Protein AF-A0A6G0ZE56-F1 (afdb_monomer_lite)

Structure (mmCIF, N/CA/C/O backbone):
data_AF-A0A6G0ZE56-F1
#
_entry.id   AF-A0A6G0ZE56-F1
#
loop_
_atom_site.group_PDB
_atom_site.id
_atom_site.type_symbol
_atom_site.label_atom_id
_atom_site.label_alt_id
_atom_site.label_comp_id
_atom_site.label_asym_id
_atom_site.label_entity_id
_atom_site.label_seq_id
_atom_site.pdbx_PDB_ins_code
_atom_site.Cartn_x
_atom_site.Cartn_y
_atom_site.Cartn_z
_atom_site.occupancy
_atom_site.B_iso_or_equiv
_atom_site.auth_seq_id
_atom_site.auth_comp_id
_atom_site.auth_asym_id
_atom_site.auth_atom_id
_atom_site.pdbx_PDB_model_num
ATOM 1 N N . MET A 1 1 ? -10.875 8.190 7.091 1.00 71.31 1 MET A N 1
ATOM 2 C CA . MET A 1 1 ? -10.365 7.366 5.984 1.00 71.31 1 MET A CA 1
ATOM 3 C C . MET A 1 1 ? -9.583 6.238 6.626 1.00 71.31 1 MET A C 1
ATOM 5 O O . MET A 1 1 ? -8.809 6.529 7.537 1.00 71.31 1 MET A O 1
ATOM 9 N N . CYS A 1 2 ? -9.852 4.989 6.265 1.00 82.31 2 CYS A N 1
ATOM 10 C CA . CYS A 1 2 ? -9.120 3.837 6.788 1.00 82.31 2 CYS A CA 1
ATOM 11 C C . CYS A 1 2 ? -9.025 2.747 5.719 1.00 82.31 2 CYS A C 1
ATOM 13 O O . CYS A 1 2 ? -9.879 2.664 4.834 1.00 82.31 2 CYS A O 1
ATOM 15 N N . GLY A 1 3 ? -7.970 1.946 5.807 1.00 87.94 3 GLY A N 1
ATOM 16 C CA . GLY A 1 3 ? -7.821 0.710 5.052 1.00 87.94 3 GLY A CA 1
ATOM 17 C C . GLY A 1 3 ? -7.474 -0.446 5.978 1.00 87.94 3 GLY A C 1
ATOM 18 O O . GLY A 1 3 ? -7.080 -0.217 7.121 1.00 87.94 3 GLY A O 1
ATOM 19 N N . VAL A 1 4 ? -7.635 -1.674 5.507 1.00 90.75 4 VAL A N 1
ATOM 20 C CA . VAL A 1 4 ? -7.250 -2.892 6.227 1.00 90.75 4 VAL A CA 1
ATOM 21 C C . VAL A 1 4 ? -6.752 -3.953 5.253 1.00 90.75 4 VAL A C 1
ATOM 23 O O . VAL A 1 4 ? -7.208 -4.005 4.115 1.00 90.75 4 VAL A O 1
ATOM 26 N N . ASP A 1 5 ? -5.866 -4.827 5.709 1.00 90.94 5 ASP A N 1
ATOM 27 C CA . ASP A 1 5 ? -5.581 -6.115 5.068 1.00 90.94 5 ASP A CA 1
ATOM 28 C C . ASP A 1 5 ? -5.775 -7.262 6.068 1.00 90.94 5 ASP A C 1
ATOM 30 O O . ASP A 1 5 ? -6.486 -7.106 7.064 1.00 90.94 5 ASP A O 1
ATOM 34 N N . SER A 1 6 ? -5.229 -8.445 5.797 1.00 90.12 6 SER A N 1
ATOM 35 C CA . SER A 1 6 ? -5.319 -9.594 6.702 1.00 90.12 6 SER A CA 1
ATOM 36 C C . SER A 1 6 ? -4.621 -9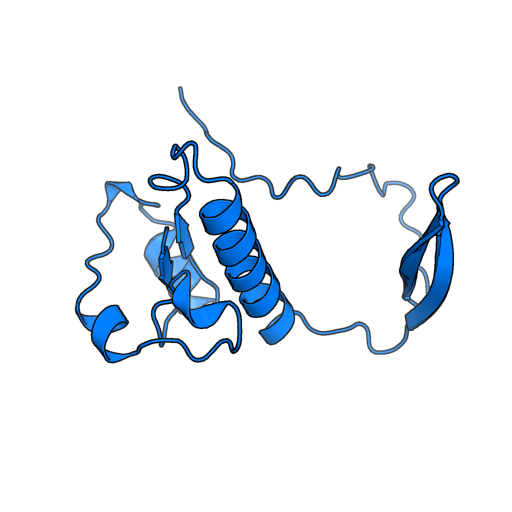.352 8.050 1.00 90.12 6 SER A C 1
ATOM 38 O O . SER A 1 6 ? -5.063 -9.906 9.055 1.00 90.12 6 SER A O 1
ATOM 40 N N . GLU A 1 7 ? -3.614 -8.475 8.111 1.00 92.25 7 GLU A N 1
ATOM 41 C CA . GLU A 1 7 ? -2.720 -8.331 9.266 1.00 92.25 7 GLU A CA 1
ATOM 42 C C . GLU A 1 7 ? -2.937 -7.028 10.044 1.00 92.25 7 GLU A C 1
ATOM 44 O O . GLU A 1 7 ? -2.924 -7.013 11.278 1.00 92.25 7 GLU A O 1
ATOM 49 N N . THR A 1 8 ? -3.139 -5.911 9.344 1.00 94.75 8 THR A N 1
ATOM 50 C CA . THR A 1 8 ? -3.075 -4.570 9.935 1.00 94.75 8 THR A CA 1
ATOM 51 C C . THR A 1 8 ? -4.152 -3.627 9.400 1.00 94.75 8 THR A C 1
ATOM 53 O O . THR A 1 8 ? -4.783 -3.854 8.365 1.00 94.75 8 THR A O 1
ATOM 56 N N . ALA A 1 9 ? -4.401 -2.552 10.150 1.00 92.94 9 ALA A N 1
ATOM 57 C CA . ALA A 1 9 ? -5.231 -1.433 9.731 1.00 92.94 9 ALA A CA 1
ATOM 58 C C . ALA A 1 9 ? -4.358 -0.217 9.420 1.00 92.94 9 ALA A C 1
ATOM 60 O O . ALA A 1 9 ? -3.402 0.073 10.133 1.00 92.94 9 ALA A O 1
ATOM 61 N N . TYR A 1 10 ? -4.730 0.526 8.385 1.00 92.50 10 TYR A N 1
ATOM 62 C CA . TYR A 1 10 ? -4.013 1.693 7.893 1.00 92.50 10 TYR A CA 1
ATOM 63 C C . TYR A 1 10 ? -4.854 2.947 8.075 1.00 92.50 10 TYR A C 1
ATOM 65 O O . TYR A 1 10 ? -6.058 2.978 7.789 1.00 92.50 10 TYR A O 1
ATOM 73 N N . THR A 1 11 ? -4.207 4.019 8.511 1.00 90.50 11 THR A N 1
ATOM 74 C CA . THR A 1 11 ? -4.837 5.323 8.701 1.00 90.50 11 THR A CA 1
ATOM 75 C C . THR A 1 11 ? -4.014 6.407 8.024 1.00 90.50 11 THR A C 1
ATOM 77 O O . THR A 1 11 ? -2.894 6.189 7.583 1.00 90.50 11 THR A O 1
ATOM 80 N N . ARG A 1 12 ? -4.528 7.638 8.002 1.00 88.62 12 ARG A N 1
ATOM 81 C CA . ARG A 1 12 ? -3.754 8.807 7.549 1.00 88.62 12 ARG A CA 1
ATOM 82 C C . ARG A 1 12 ? -2.437 9.019 8.311 1.00 88.62 12 ARG A C 1
ATOM 84 O O . ARG A 1 12 ? -1.596 9.767 7.830 1.00 88.62 12 ARG A O 1
ATOM 91 N N . ASN A 1 13 ? -2.270 8.434 9.499 1.00 90.62 13 ASN A N 1
ATOM 92 C CA . ASN A 1 13 ? -1.053 8.596 10.296 1.00 90.62 13 ASN A CA 1
ATOM 93 C C . ASN A 1 13 ? 0.129 7.822 9.691 1.00 90.62 13 ASN A C 1
ATOM 95 O O . ASN A 1 13 ? 1.279 8.198 9.906 1.00 90.62 13 ASN A O 1
ATOM 99 N N . ASP A 1 14 ? -0.154 6.829 8.849 1.00 92.19 14 ASP A N 1
ATOM 100 C CA . ASP A 1 14 ? 0.832 6.042 8.110 1.00 92.19 14 ASP A CA 1
ATOM 101 C C . ASP A 1 14 ? 1.438 6.798 6.908 1.00 92.19 14 ASP A C 1
ATOM 103 O O . ASP A 1 14 ? 2.252 6.252 6.162 1.00 92.19 14 ASP A O 1
ATOM 107 N N . PHE A 1 15 ? 1.067 8.069 6.686 1.00 93.06 15 PHE A N 1
ATOM 108 C CA . PHE A 1 15 ? 1.508 8.819 5.502 1.00 93.06 15 PHE A CA 1
ATOM 109 C C . PHE A 1 15 ? 3.028 8.989 5.436 1.00 93.06 15 PHE A C 1
ATOM 111 O O . PHE A 1 15 ? 3.587 9.000 4.344 1.00 93.06 15 PHE A O 1
ATOM 118 N N . LYS A 1 16 ? 3.718 9.100 6.582 1.00 92.75 16 LYS A N 1
ATOM 119 C CA . LYS A 1 16 ? 5.188 9.186 6.616 1.00 92.75 16 LYS A CA 1
ATOM 120 C C . LYS A 1 16 ? 5.812 7.812 6.395 1.00 92.75 16 LYS A C 1
ATOM 122 O O . LYS A 1 16 ? 6.583 7.634 5.457 1.00 92.75 16 LYS A O 1
ATOM 127 N N . ALA A 1 17 ? 5.416 6.838 7.206 1.00 94.44 17 ALA A N 1
ATOM 128 C CA . ALA A 1 17 ? 5.890 5.464 7.140 1.00 94.44 17 ALA A CA 1
ATOM 129 C C . ALA A 1 17 ? 4.698 4.513 7.246 1.00 94.44 17 ALA A C 1
ATOM 131 O O . ALA A 1 17 ? 3.908 4.625 8.182 1.00 94.44 17 ALA A O 1
ATOM 132 N N . LEU A 1 18 ? 4.601 3.582 6.296 1.00 93.62 18 LEU A N 1
ATOM 133 C CA . LEU A 1 18 ? 3.541 2.584 6.261 1.00 93.62 18 LEU A CA 1
ATOM 134 C C . LEU A 1 18 ? 3.846 1.490 7.291 1.00 93.62 18 LEU A C 1
ATOM 136 O O . LEU A 1 18 ? 4.574 0.546 6.988 1.00 93.62 18 LEU A O 1
ATOM 140 N N . LYS A 1 19 ? 3.332 1.648 8.514 1.00 95.00 19 LYS A N 1
ATOM 141 C CA . LYS A 1 19 ? 3.538 0.686 9.606 1.00 95.00 19 LYS A CA 1
ATOM 142 C C . LYS A 1 19 ? 2.356 -0.263 9.737 1.00 95.00 19 LYS A C 1
ATOM 144 O O . LYS A 1 19 ? 2.562 -1.465 9.865 1.00 95.00 19 LYS A O 1
ATOM 149 N N . GLY A 1 20 ? 1.143 0.284 9.659 1.00 93.38 20 GLY A N 1
ATOM 150 C CA . GLY A 1 20 ? -0.072 -0.446 9.987 1.00 93.38 20 GLY A CA 1
ATOM 151 C C . GLY A 1 20 ? -0.211 -0.683 11.495 1.00 93.38 20 GLY A C 1
ATOM 152 O O . GLY A 1 20 ? 0.762 -0.692 12.250 1.00 93.38 20 GLY A O 1
ATOM 153 N N . ASP A 1 21 ? -1.449 -0.863 11.943 1.00 94.56 21 ASP A N 1
ATOM 154 C CA . ASP A 1 21 ? -1.795 -1.123 13.338 1.00 94.56 21 ASP A CA 1
ATOM 155 C C . ASP A 1 21 ? -2.599 -2.428 13.450 1.00 94.56 21 ASP A C 1
ATOM 157 O O . ASP A 1 21 ? -3.764 -2.516 13.045 1.00 94.56 21 ASP A O 1
ATOM 161 N N . ALA A 1 22 ? -1.959 -3.463 14.001 1.00 94.94 22 ALA A N 1
ATOM 162 C CA . ALA A 1 22 ? -2.568 -4.772 14.237 1.00 94.94 22 ALA A CA 1
ATOM 163 C C . ALA A 1 22 ? -3.594 -4.754 15.386 1.00 94.94 22 ALA A C 1
ATOM 165 O O . ALA A 1 22 ? -4.545 -5.539 15.393 1.00 94.94 22 ALA A O 1
ATOM 166 N N . GLY A 1 23 ? -3.435 -3.859 16.365 1.00 92.69 23 GLY A N 1
ATOM 167 C CA . GLY A 1 23 ? -4.399 -3.678 17.448 1.00 92.69 23 GLY A CA 1
ATOM 168 C C . GLY A 1 23 ? -5.695 -3.071 16.922 1.00 92.69 23 GLY A C 1
ATOM 169 O O . GLY A 1 23 ? -6.779 -3.602 17.169 1.00 92.69 23 GLY A O 1
ATOM 170 N N . LEU A 1 24 ? -5.578 -2.016 16.115 1.00 89.88 24 LEU A N 1
ATOM 171 C CA . LEU A 1 24 ? -6.706 -1.399 15.427 1.00 89.88 24 LEU A CA 1
ATOM 172 C C . LEU A 1 24 ? -7.378 -2.389 14.470 1.00 89.88 24 LEU A C 1
ATOM 174 O O . LEU A 1 24 ? -8.604 -2.455 14.425 1.00 89.88 24 LEU A O 1
ATOM 178 N N . ARG A 1 25 ? -6.609 -3.230 13.767 1.00 90.50 25 ARG A N 1
ATOM 179 C CA . ARG A 1 25 ? -7.162 -4.265 12.879 1.00 90.50 25 ARG A CA 1
ATOM 180 C C . ARG A 1 25 ? -8.130 -5.219 13.573 1.00 90.50 25 ARG A C 1
ATOM 182 O O . ARG A 1 25 ? -9.146 -5.580 12.976 1.00 90.50 25 ARG A O 1
ATOM 189 N N . LYS A 1 26 ? -7.834 -5.610 14.816 1.00 88.19 26 LYS A N 1
ATOM 190 C CA . LYS A 1 26 ? -8.696 -6.482 15.635 1.00 88.19 26 LYS A CA 1
ATOM 191 C C . LYS A 1 26 ? -9.996 -5.794 16.055 1.00 88.19 26 LYS A C 1
ATOM 193 O O . LYS A 1 26 ? -10.996 -6.463 16.292 1.00 88.19 26 LYS A O 1
ATOM 198 N N . GLN A 1 27 ? -9.986 -4.465 16.142 1.00 84.50 27 GLN A N 1
ATOM 199 C CA . GLN A 1 27 ? -11.142 -3.658 16.541 1.00 84.50 27 GLN A CA 1
ATOM 200 C C . GLN A 1 27 ? -12.043 -3.291 15.355 1.00 84.50 27 GLN A C 1
ATOM 202 O O . GLN A 1 27 ? -13.231 -3.017 15.538 1.00 84.50 27 GLN A O 1
ATOM 207 N N . VAL A 1 28 ? -11.503 -3.287 14.132 1.00 80.06 28 VAL A N 1
ATOM 208 C CA . VAL A 1 28 ? -12.274 -2.986 12.922 1.00 80.06 28 VAL A CA 1
ATOM 209 C C . VAL A 1 28 ? -13.224 -4.141 12.614 1.00 80.06 28 VAL A C 1
ATOM 211 O O . VAL A 1 28 ? -12.839 -5.179 12.076 1.00 80.06 28 VAL A O 1
ATOM 214 N N . LYS A 1 29 ? -14.507 -3.927 12.912 1.00 72.94 29 LYS A N 1
ATOM 215 C CA . LYS A 1 29 ? -15.593 -4.770 12.411 1.00 72.94 29 LYS A CA 1
ATOM 216 C C . LYS A 1 29 ? -15.879 -4.386 10.965 1.00 72.94 29 LYS A C 1
ATOM 218 O O . LYS A 1 29 ? -16.448 -3.327 10.701 1.00 72.94 29 LYS A O 1
ATOM 223 N N . LEU A 1 30 ? -15.490 -5.252 10.037 1.00 68.00 30 LEU A N 1
ATOM 224 C CA . LEU A 1 30 ? -15.889 -5.135 8.640 1.00 68.00 30 LEU A CA 1
ATOM 225 C C . LEU A 1 30 ? -17.378 -5.465 8.567 1.00 68.00 30 LEU A C 1
ATOM 227 O O . LEU A 1 30 ? -17.792 -6.612 8.722 1.00 68.00 30 LEU A O 1
ATOM 231 N N . THR A 1 31 ? -18.206 -4.430 8.453 1.00 60.97 31 THR A N 1
ATOM 232 C CA . THR A 1 31 ? -19.650 -4.609 8.330 1.00 60.97 31 THR A CA 1
ATOM 233 C C . THR A 1 31 ? -19.959 -5.211 6.962 1.00 60.97 31 THR A C 1
ATOM 235 O O . THR A 1 31 ? -19.304 -4.882 5.971 1.00 60.97 31 THR A O 1
ATOM 238 N N . LYS A 1 32 ? -20.986 -6.070 6.883 1.00 55.31 32 LYS A N 1
ATOM 239 C CA . LYS A 1 32 ? -21.430 -6.683 5.614 1.00 55.31 32 LYS A CA 1
ATOM 240 C C . LYS A 1 32 ? -21.682 -5.641 4.512 1.00 55.31 32 LYS A C 1
ATOM 242 O O . LYS A 1 32 ? -21.479 -5.926 3.341 1.00 55.31 32 LYS A O 1
ATOM 247 N N . ASN A 1 33 ? -22.042 -4.418 4.896 1.00 58.62 33 ASN A N 1
ATOM 248 C CA . ASN A 1 33 ? -22.368 -3.320 3.987 1.00 58.62 33 ASN A CA 1
ATOM 249 C C . ASN A 1 33 ? -21.142 -2.668 3.330 1.00 58.62 33 ASN A C 1
ATOM 251 O O . ASN A 1 33 ? -21.316 -1.812 2.471 1.00 58.62 33 ASN A O 1
ATOM 255 N N . MET A 1 34 ? -19.919 -2.983 3.768 1.00 58.06 34 MET A N 1
ATOM 256 C CA . MET A 1 34 ? -18.726 -2.306 3.265 1.00 58.06 34 MET A CA 1
ATOM 257 C C . MET A 1 34 ? -18.331 -2.840 1.889 1.00 58.06 34 MET A C 1
ATOM 259 O O . MET A 1 34 ? -18.198 -2.042 0.972 1.00 58.06 34 MET A O 1
ATOM 263 N N . LEU A 1 35 ? -18.199 -4.166 1.747 1.00 61.50 35 LEU A N 1
ATOM 264 C CA . LEU A 1 35 ? -17.841 -4.855 0.496 1.00 61.50 35 LEU A CA 1
ATOM 265 C C . LEU A 1 35 ? -18.449 -6.276 0.393 1.00 61.50 35 LEU A C 1
ATOM 267 O O . LEU A 1 35 ? -18.019 -7.079 -0.431 1.00 61.50 35 LEU A O 1
ATOM 271 N N . GLY A 1 36 ? -19.438 -6.614 1.235 1.00 71.50 36 GLY A N 1
ATOM 272 C CA . GLY A 1 36 ? -20.168 -7.887 1.170 1.00 71.50 36 GLY A CA 1
ATOM 273 C C . GLY A 1 36 ? -19.258 -9.118 1.097 1.00 71.50 36 GLY A C 1
ATOM 274 O O . GLY A 1 36 ? -18.314 -9.252 1.883 1.00 71.50 36 GLY A O 1
ATOM 275 N N . TYR A 1 37 ? -19.537 -9.985 0.120 1.00 72.75 37 TYR A N 1
ATOM 276 C CA . TYR A 1 37 ? -18.802 -11.221 -0.173 1.00 72.75 37 TYR A CA 1
ATOM 277 C C . TYR A 1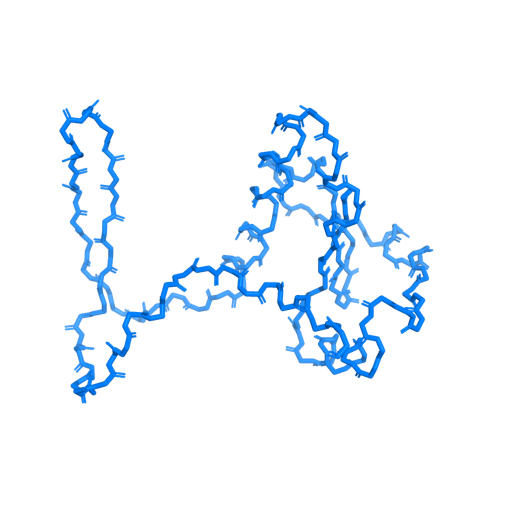 37 ? -17.361 -11.009 -0.658 1.00 72.75 37 TYR A C 1
ATOM 279 O O . TYR A 1 37 ? -16.554 -11.927 -0.553 1.00 72.75 37 TYR A O 1
ATOM 287 N N . CYS A 1 38 ? -16.999 -9.812 -1.128 1.00 75.00 38 CYS A N 1
ATOM 288 C CA . CYS A 1 38 ? -15.621 -9.521 -1.530 1.00 75.00 38 CYS A CA 1
ATOM 289 C C . CYS A 1 38 ? -14.691 -9.395 -0.318 1.00 75.00 38 CYS A C 1
ATOM 291 O O . CYS A 1 38 ? -13.488 -9.580 -0.444 1.00 75.00 38 CYS A O 1
ATOM 293 N N . THR A 1 39 ? -15.237 -9.105 0.867 1.00 80.81 39 THR A N 1
ATOM 294 C CA . THR A 1 39 ? -14.454 -8.939 2.099 1.00 80.81 39 THR A CA 1
ATOM 295 C C . THR A 1 39 ? -13.592 -10.166 2.432 1.00 80.81 39 THR A C 1
ATOM 297 O O . THR A 1 39 ? -12.382 -9.989 2.559 1.00 80.81 39 THR A O 1
ATOM 300 N N . PRO A 1 40 ? -14.144 -11.390 2.579 1.00 80.62 40 PRO A N 1
ATOM 301 C CA . PRO A 1 40 ? -13.326 -12.575 2.844 1.00 80.62 40 PRO A CA 1
ATOM 302 C C . PRO A 1 40 ? -12.340 -12.863 1.706 1.00 80.62 40 PRO A C 1
ATOM 304 O O . PRO A 1 40 ? -11.159 -13.048 1.977 1.00 80.62 40 PRO A O 1
ATOM 307 N N . ILE A 1 41 ? -12.788 -12.784 0.448 1.00 83.94 41 ILE A N 1
ATOM 308 C CA . ILE A 1 41 ? -11.959 -13.075 -0.734 1.00 83.94 41 ILE A CA 1
ATOM 309 C C . ILE A 1 41 ? -10.716 -12.180 -0.776 1.00 83.94 41 ILE A C 1
ATOM 311 O O . ILE A 1 41 ? -9.604 -12.672 -0.936 1.00 83.94 41 ILE A O 1
ATOM 315 N N . VAL A 1 42 ? -10.887 -10.868 -0.587 1.00 84.62 42 VAL A N 1
ATOM 316 C CA . VAL A 1 42 ? -9.774 -9.908 -0.611 1.00 84.62 42 VAL A CA 1
ATOM 317 C C . VAL A 1 42 ? -8.769 -10.194 0.502 1.00 84.62 42 VAL A C 1
ATOM 319 O O . VAL A 1 42 ? -7.573 -10.023 0.296 1.00 84.62 42 VAL A O 1
ATOM 322 N N . LEU A 1 43 ? -9.224 -10.615 1.683 1.00 83.81 43 LEU A N 1
ATOM 323 C CA . LEU A 1 43 ? -8.328 -10.903 2.803 1.00 83.81 43 LEU A CA 1
ATOM 324 C C . LEU A 1 43 ? -7.577 -12.228 2.616 1.00 83.81 43 LEU A C 1
ATOM 326 O O . LEU A 1 43 ? -6.399 -12.301 2.954 1.00 83.81 43 LEU A O 1
ATOM 330 N N . GLU A 1 44 ? -8.233 -13.245 2.059 1.00 85.50 44 GLU A N 1
ATOM 331 C CA . GLU A 1 44 ? -7.620 -14.542 1.744 1.00 85.50 44 GLU A CA 1
ATOM 332 C C . GLU A 1 44 ? -6.616 -14.439 0.588 1.00 85.50 44 GLU A C 1
ATOM 334 O O . GLU A 1 44 ? -5.594 -15.123 0.588 1.00 85.50 44 GLU A O 1
ATOM 339 N N . SER A 1 45 ? -6.846 -13.534 -0.367 1.00 85.06 45 SER A N 1
ATOM 340 C CA . SER A 1 45 ? -5.961 -13.312 -1.515 1.00 85.06 45 SER A CA 1
ATOM 341 C C . SER A 1 45 ? -4.798 -12.343 -1.235 1.00 85.06 45 SER A C 1
ATOM 343 O O . SER A 1 45 ? -4.230 -11.794 -2.179 1.00 85.06 45 SER A O 1
ATOM 345 N N . ASN A 1 46 ? -4.468 -12.066 0.035 1.00 87.06 46 ASN A N 1
ATOM 346 C CA . ASN A 1 46 ? -3.470 -11.062 0.454 1.00 87.06 46 ASN A CA 1
ATOM 347 C C . ASN A 1 46 ? -3.731 -9.633 -0.069 1.00 87.06 46 ASN A C 1
ATOM 349 O O . ASN A 1 46 ? -2.819 -8.804 -0.173 1.00 87.06 46 ASN A O 1
ATOM 353 N N . GLY A 1 47 ? -4.984 -9.334 -0.400 1.00 86.25 47 GLY A N 1
ATOM 354 C CA . GLY A 1 47 ? -5.435 -8.018 -0.815 1.00 86.25 47 GLY A CA 1
ATOM 355 C C . GLY A 1 47 ? -5.689 -7.079 0.365 1.00 86.25 47 GLY A C 1
ATOM 356 O O . GLY A 1 47 ? -5.432 -7.379 1.533 1.00 86.25 47 GLY A O 1
ATOM 357 N N . SER A 1 48 ? -6.194 -5.889 0.048 1.00 88.44 48 SER A N 1
ATOM 358 C CA . SER A 1 48 ? -6.510 -4.861 1.040 1.00 88.44 48 SER A CA 1
ATOM 359 C C . SER A 1 48 ? -7.788 -4.113 0.669 1.00 88.44 48 SER A C 1
ATOM 361 O O . SER A 1 48 ? -8.099 -3.923 -0.504 1.00 88.44 48 SER A O 1
ATOM 363 N N . LEU A 1 49 ? -8.545 -3.704 1.684 1.00 87.19 49 LEU A N 1
ATOM 364 C CA . LEU A 1 49 ? -9.807 -2.982 1.563 1.00 87.19 49 LEU A CA 1
ATOM 365 C C . LEU A 1 49 ? -9.578 -1.542 2.007 1.00 87.19 49 LEU A C 1
ATOM 367 O O . LEU A 1 49 ? -9.047 -1.309 3.092 1.00 87.19 49 LEU A O 1
ATOM 371 N N . PHE A 1 50 ? -10.027 -0.571 1.220 1.00 86.44 50 PHE A N 1
ATOM 372 C CA . PHE A 1 50 ? -9.937 0.847 1.563 1.00 86.44 50 PHE A CA 1
ATOM 373 C C . PHE A 1 50 ? -11.303 1.508 1.452 1.00 86.44 50 PHE A C 1
ATOM 375 O O . PHE A 1 50 ? -12.060 1.228 0.529 1.00 86.44 50 PHE A O 1
ATOM 382 N N . THR A 1 51 ? -11.620 2.411 2.385 1.00 79.56 51 THR A N 1
ATOM 383 C CA . THR A 1 51 ? -12.850 3.207 2.309 1.00 79.56 51 THR A CA 1
ATOM 384 C C . THR A 1 51 ? -12.587 4.698 2.214 1.00 79.56 51 THR A C 1
ATO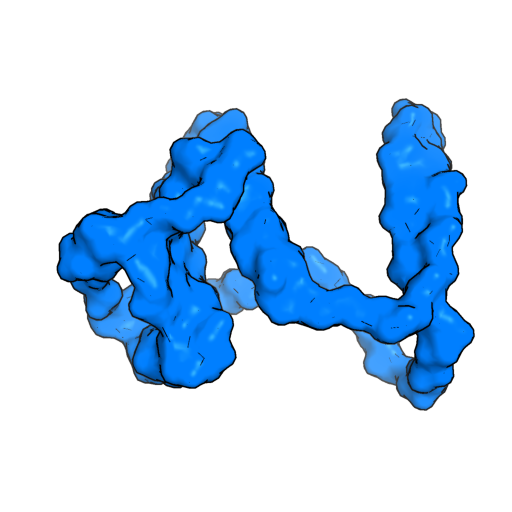M 386 O O . THR A 1 51 ? -11.921 5.314 3.058 1.00 79.56 51 THR A O 1
ATOM 389 N N . SER A 1 52 ? -13.226 5.282 1.205 1.00 72.62 52 SER A N 1
ATOM 390 C CA . SER A 1 52 ? -13.319 6.714 0.974 1.00 72.62 52 SER A CA 1
ATOM 391 C C . SER A 1 52 ? -14.552 7.352 1.614 1.00 72.62 52 SER A C 1
ATOM 393 O O . SER A 1 52 ? -14.726 8.556 1.501 1.00 72.62 52 SER A O 1
ATOM 395 N N . LYS A 1 53 ? -15.384 6.618 2.372 1.00 70.31 53 LYS A N 1
ATOM 396 C CA . LYS A 1 53 ? -16.614 7.175 2.984 1.00 70.31 53 LYS A CA 1
ATOM 397 C C . LYS A 1 53 ? -16.351 8.369 3.914 1.00 70.31 53 LYS A C 1
ATOM 399 O O . LYS A 1 53 ? -17.221 9.182 4.170 1.00 70.31 53 LYS A O 1
ATOM 404 N N . LYS A 1 54 ? -15.128 8.480 4.435 1.00 63.53 54 LYS A N 1
ATOM 405 C CA . LYS A 1 54 ? -14.658 9.627 5.231 1.00 63.53 54 LYS A CA 1
ATOM 406 C C . LYS A 1 54 ? -13.695 10.537 4.442 1.00 63.53 54 LYS A C 1
ATOM 408 O O . LYS A 1 54 ? -12.846 11.162 5.071 1.00 63.53 54 LYS A O 1
ATOM 413 N N . MET A 1 55 ? -13.729 10.500 3.105 1.00 63.03 55 MET A N 1
ATOM 414 C CA . MET A 1 55 ? -13.019 11.399 2.173 1.00 63.03 55 MET A CA 1
ATOM 415 C C . MET A 1 55 ? -13.914 12.543 1.685 1.00 63.03 55 MET A C 1
ATOM 417 O O . MET A 1 55 ? -13.387 13.469 1.087 1.00 63.03 55 MET A O 1
ATOM 421 N N . GLU A 1 56 ? -15.212 12.539 2.016 1.00 67.25 56 GLU A N 1
ATOM 422 C CA . GLU A 1 56 ? -16.171 13.646 1.807 1.00 67.25 56 GLU A CA 1
ATOM 423 C C . GLU A 1 56 ? -15.882 14.855 2.727 1.00 67.25 56 GLU A C 1
ATOM 425 O O . GLU A 1 56 ? -16.780 15.503 3.247 1.00 67.25 56 GLU A O 1
ATOM 430 N N . THR A 1 57 ? -14.606 15.114 3.015 1.00 70.06 57 THR A N 1
ATOM 431 C CA . THR A 1 57 ? -14.151 16.217 3.864 1.00 70.06 57 THR A CA 1
ATOM 432 C C . THR A 1 57 ? -13.525 17.271 2.966 1.00 70.06 57 THR A C 1
ATOM 434 O O . THR A 1 57 ? -12.660 16.914 2.165 1.00 70.06 57 THR A O 1
ATOM 437 N N . ASP A 1 58 ? -13.800 18.549 3.207 1.00 71.25 58 ASP A N 1
ATOM 438 C CA . ASP A 1 58 ? -13.178 19.652 2.453 1.00 71.25 58 ASP A CA 1
ATOM 439 C C . ASP A 1 58 ? -11.665 19.796 2.715 1.00 71.25 58 ASP A C 1
ATOM 441 O O . ASP A 1 58 ? -10.955 20.556 2.056 1.00 71.25 58 ASP A O 1
ATOM 445 N N . ASN A 1 59 ? -11.116 19.044 3.676 1.00 86.06 59 ASN A N 1
ATOM 446 C CA . ASN A 1 59 ? -9.695 19.080 3.994 1.00 86.06 59 ASN A CA 1
ATOM 447 C C . ASN A 1 59 ? -8.855 18.229 3.020 1.00 86.06 59 ASN A C 1
ATOM 449 O O . ASN A 1 59 ? -8.486 17.082 3.303 1.00 86.06 59 ASN A O 1
ATOM 453 N N . LEU A 1 60 ? -8.473 18.844 1.897 1.00 87.12 60 LEU A N 1
ATOM 454 C CA . LEU A 1 60 ? -7.625 18.248 0.855 1.00 87.12 60 LEU A CA 1
ATOM 455 C C . LEU A 1 60 ? -6.297 17.679 1.381 1.00 87.12 60 LEU A C 1
ATOM 457 O O . LEU A 1 60 ? -5.800 16.679 0.860 1.00 87.12 60 LEU A O 1
ATOM 461 N N . ASN A 1 61 ? -5.719 18.257 2.437 1.00 88.94 61 ASN A N 1
ATOM 462 C CA . ASN A 1 61 ? -4.467 17.755 3.009 1.00 88.94 61 ASN A CA 1
ATOM 463 C C . ASN A 1 61 ? -4.643 16.379 3.664 1.00 88.94 61 ASN A C 1
ATOM 465 O O . ASN A 1 61 ? -3.745 15.537 3.594 1.00 88.94 61 ASN A O 1
ATOM 469 N N . LEU A 1 62 ? -5.796 16.123 4.290 1.00 86.62 62 LEU A N 1
ATOM 470 C CA . LEU A 1 62 ? -6.105 14.807 4.851 1.00 86.62 62 LEU A CA 1
ATOM 471 C C . LEU A 1 62 ? -6.337 13.776 3.745 1.00 86.62 62 LEU A C 1
ATOM 473 O O . LEU A 1 62 ? -5.887 12.637 3.881 1.00 86.62 62 LEU A O 1
ATOM 477 N N . VAL A 1 63 ? -6.983 14.192 2.653 1.00 86.50 63 VAL A N 1
ATOM 478 C CA . VAL A 1 63 ? -7.219 13.356 1.470 1.00 86.50 63 VAL A CA 1
ATOM 479 C C . VAL A 1 63 ? -5.890 12.947 0.834 1.00 86.50 63 VAL A C 1
ATOM 481 O O . VAL A 1 63 ? -5.633 11.754 0.688 1.00 86.50 63 VAL A O 1
ATOM 484 N N . LYS A 1 64 ? -4.990 13.906 0.570 1.00 88.88 64 LYS A N 1
ATOM 485 C CA . LYS A 1 64 ? -3.647 13.642 0.019 1.00 88.88 64 LYS A CA 1
ATOM 486 C C . LYS A 1 64 ? -2.845 12.666 0.879 1.00 88.88 64 LYS A C 1
ATOM 488 O O . LYS A 1 64 ? -2.272 11.714 0.357 1.00 88.88 64 LYS A O 1
ATOM 493 N N . LYS A 1 65 ? -2.839 12.855 2.204 1.00 90.88 65 LYS A N 1
ATOM 494 C CA . LYS A 1 65 ? -2.151 11.935 3.128 1.00 90.88 65 LYS A CA 1
ATOM 495 C C . LYS A 1 65 ? -2.695 10.514 3.035 1.00 90.88 65 LYS A C 1
ATOM 497 O O . LYS A 1 65 ? -1.921 9.566 3.063 1.00 90.88 65 LYS A O 1
ATOM 502 N N . PHE A 1 66 ? -4.010 10.350 2.927 1.00 88.88 66 PHE A N 1
ATOM 503 C CA . PHE A 1 66 ? -4.601 9.022 2.806 1.00 88.88 66 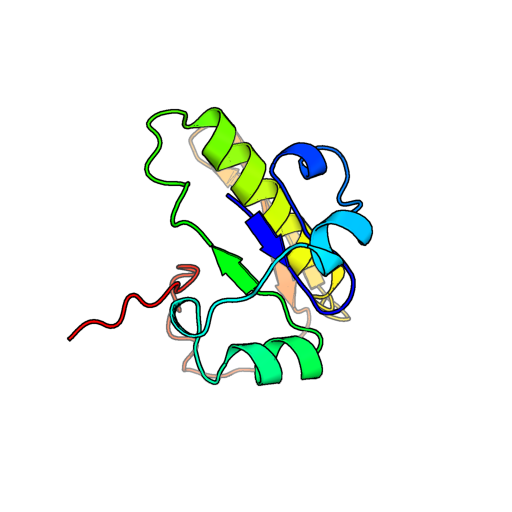PHE A CA 1
ATOM 504 C C . PHE A 1 66 ? -4.339 8.377 1.442 1.00 88.88 66 PHE A C 1
ATOM 506 O O . PHE A 1 66 ? -4.027 7.191 1.398 1.00 88.88 66 PHE A O 1
ATOM 513 N N . LEU A 1 67 ? -4.381 9.150 0.352 1.00 89.31 67 LEU A N 1
ATOM 514 C CA . LEU A 1 67 ? -3.993 8.667 -0.977 1.00 89.31 67 LEU A CA 1
ATOM 515 C C . LEU A 1 67 ? -2.539 8.179 -0.997 1.00 89.31 67 LEU A C 1
ATOM 517 O O . LEU A 1 67 ? -2.255 7.127 -1.560 1.00 89.31 67 LEU A O 1
ATOM 521 N N . GLN A 1 68 ? -1.628 8.871 -0.306 1.00 91.31 68 GLN A N 1
ATOM 522 C CA . GLN A 1 68 ? -0.249 8.399 -0.143 1.00 91.31 68 GLN A CA 1
ATOM 523 C C . GLN A 1 68 ? -0.169 7.063 0.605 1.00 91.31 68 GLN A C 1
ATOM 525 O O . GLN A 1 68 ? 0.627 6.204 0.238 1.00 91.31 68 GLN A O 1
ATOM 530 N N . VAL A 1 69 ? -0.981 6.866 1.648 1.00 92.69 69 VAL A N 1
ATOM 531 C CA . VAL A 1 69 ? -1.031 5.594 2.392 1.00 92.69 69 VAL A CA 1
ATOM 532 C C . VAL A 1 69 ? -1.548 4.463 1.508 1.00 92.69 69 VAL A C 1
ATOM 534 O O . VAL A 1 69 ? -0.950 3.389 1.483 1.00 92.69 69 VAL A O 1
ATOM 537 N N . PHE A 1 70 ? -2.615 4.721 0.751 1.00 91.19 70 PHE A N 1
ATOM 538 C CA . PHE A 1 70 ? -3.155 3.789 -0.235 1.00 91.19 70 PHE A CA 1
ATOM 539 C C . PHE A 1 70 ? -2.095 3.389 -1.273 1.00 91.19 70 PHE A C 1
ATOM 541 O O . PHE A 1 70 ? -1.805 2.203 -1.427 1.00 91.19 70 PHE A O 1
ATOM 548 N N . ALA A 1 71 ? -1.440 4.372 -1.899 1.00 91.19 71 ALA A N 1
ATOM 549 C CA . ALA A 1 71 ? -0.394 4.140 -2.892 1.00 91.19 71 ALA A CA 1
ATOM 550 C C . ALA A 1 71 ? 0.784 3.335 -2.315 1.00 91.19 71 ALA A C 1
ATOM 552 O O . ALA A 1 71 ? 1.213 2.350 -2.912 1.00 91.19 71 ALA A O 1
ATOM 553 N N . LYS A 1 72 ? 1.262 3.688 -1.112 1.00 92.75 72 LYS A N 1
ATOM 554 C CA . LYS A 1 72 ? 2.329 2.944 -0.420 1.00 92.75 72 LYS A CA 1
ATOM 555 C C . LYS A 1 72 ? 1.942 1.493 -0.157 1.00 92.75 72 LYS A C 1
ATOM 557 O O . LYS A 1 72 ? 2.781 0.607 -0.301 1.00 92.75 72 LYS A O 1
ATOM 562 N N . ARG A 1 73 ? 0.692 1.235 0.241 1.00 92.94 73 ARG A N 1
ATOM 563 C CA . ARG A 1 73 ? 0.239 -0.132 0.518 1.00 92.94 73 ARG A CA 1
ATOM 564 C C . ARG A 1 73 ? 0.191 -0.984 -0.742 1.00 92.94 73 ARG A C 1
ATOM 566 O O . ARG A 1 73 ? 0.578 -2.148 -0.663 1.00 92.94 73 ARG A O 1
ATOM 573 N N . ILE A 1 74 ? -0.242 -0.417 -1.866 1.00 88.50 74 ILE A N 1
ATOM 574 C CA . ILE A 1 74 ? -0.208 -1.099 -3.165 1.00 88.50 74 ILE A CA 1
ATOM 575 C C . ILE A 1 74 ? 1.238 -1.382 -3.564 1.00 88.50 74 ILE A C 1
ATOM 577 O O . ILE A 1 74 ? 1.577 -2.535 -3.810 1.00 88.50 74 ILE A O 1
ATOM 581 N N . ALA A 1 75 ? 2.101 -0.364 -3.539 1.00 87.44 75 ALA A N 1
ATOM 582 C CA . ALA A 1 75 ? 3.507 -0.491 -3.918 1.00 87.44 75 ALA A CA 1
ATOM 583 C C . ALA A 1 75 ? 4.264 -1.545 -3.090 1.00 87.44 75 ALA A C 1
ATOM 585 O O . ALA A 1 75 ? 5.141 -2.218 -3.616 1.00 87.44 75 ALA A O 1
ATOM 586 N N . LYS A 1 76 ? 3.904 -1.738 -1.811 1.00 87.31 76 LYS A N 1
ATOM 587 C CA . LYS A 1 76 ? 4.506 -2.769 -0.945 1.00 87.31 76 LYS A CA 1
ATOM 588 C C . LYS A 1 76 ? 4.274 -4.198 -1.455 1.00 87.31 76 LYS A C 1
ATOM 590 O O . LYS A 1 76 ? 5.108 -5.061 -1.204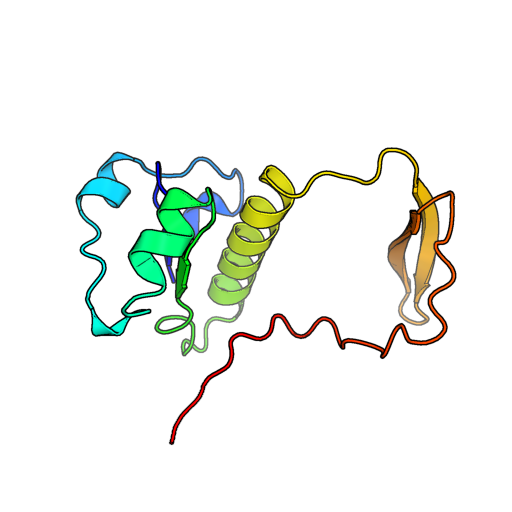 1.00 87.31 76 LYS A O 1
ATOM 595 N N . THR A 1 77 ? 3.141 -4.467 -2.103 1.00 83.19 77 THR A N 1
ATOM 596 C CA . THR A 1 77 ? 2.774 -5.819 -2.570 1.00 83.19 77 THR A CA 1
ATOM 597 C C . THR A 1 77 ? 2.775 -5.974 -4.082 1.00 83.19 77 THR A C 1
ATOM 599 O O . THR A 1 77 ? 2.721 -7.101 -4.562 1.00 83.19 77 THR A O 1
ATOM 602 N N . ALA A 1 78 ? 2.821 -4.876 -4.834 1.00 80.19 78 ALA A N 1
ATOM 603 C CA . ALA A 1 78 ? 2.938 -4.917 -6.280 1.00 80.19 78 ALA A CA 1
ATOM 604 C C . ALA A 1 78 ? 4.347 -5.409 -6.662 1.00 80.19 78 ALA A C 1
ATOM 606 O O . ALA A 1 78 ? 5.331 -4.751 -6.313 1.00 80.19 78 ALA A O 1
ATOM 607 N N . PRO A 1 79 ? 4.481 -6.549 -7.360 1.00 70.94 79 PRO A N 1
ATOM 608 C CA . PRO A 1 79 ? 5.774 -6.960 -7.878 1.00 70.94 79 PRO A CA 1
ATOM 609 C C . PRO A 1 79 ? 6.207 -5.969 -8.962 1.00 70.94 79 PRO A C 1
ATOM 611 O O . PRO A 1 79 ? 5.478 -5.740 -9.927 1.00 70.94 79 PRO A O 1
ATOM 614 N N . ALA A 1 80 ? 7.398 -5.389 -8.816 1.00 69.25 80 ALA A N 1
ATOM 615 C CA . ALA A 1 80 ? 8.002 -4.641 -9.910 1.00 69.25 80 ALA A CA 1
ATOM 616 C C . ALA A 1 80 ? 8.316 -5.604 -11.073 1.00 69.25 80 ALA A C 1
ATOM 618 O O . ALA A 1 80 ? 8.712 -6.752 -10.822 1.00 69.25 80 ALA A O 1
ATOM 619 N N . PRO A 1 81 ? 8.172 -5.170 -12.339 1.00 71.00 81 PRO A N 1
ATOM 620 C CA . PRO A 1 81 ? 8.656 -5.943 -13.473 1.00 71.00 81 PRO A CA 1
ATOM 621 C C . PRO A 1 81 ? 10.132 -6.298 -13.272 1.00 71.00 81 PRO A C 1
ATOM 623 O O . PRO A 1 81 ? 10.922 -5.468 -12.828 1.00 71.00 81 PRO A O 1
ATOM 626 N N . LYS A 1 82 ? 10.527 -7.528 -13.627 1.00 79.94 82 LYS A N 1
ATOM 627 C CA . LYS A 1 82 ? 11.928 -7.977 -13.501 1.00 79.94 82 LYS A CA 1
ATOM 628 C C . LYS A 1 82 ? 12.908 -7.099 -14.286 1.00 79.94 82 LYS A C 1
ATOM 630 O O . LYS A 1 82 ? 14.084 -7.057 -13.948 1.00 79.94 82 LYS A O 1
ATOM 635 N N . CYS A 1 83 ? 12.427 -6.442 -15.337 1.00 81.56 83 CYS A N 1
ATOM 636 C CA . CYS A 1 83 ? 13.182 -5.481 -16.119 1.00 81.56 83 CYS A CA 1
ATOM 637 C C . CYS A 1 83 ? 12.269 -4.314 -16.495 1.00 81.56 83 CYS A C 1
ATOM 639 O O . CYS A 1 83 ? 11.173 -4.529 -17.021 1.00 81.56 83 CYS A O 1
ATOM 641 N N . GLN A 1 84 ? 12.746 -3.098 -16.245 1.00 83.12 84 GLN A N 1
ATOM 642 C CA . GLN A 1 84 ? 12.110 -1.857 -16.664 1.00 83.12 84 GLN A CA 1
ATOM 643 C C . GLN A 1 84 ? 13.166 -0.861 -17.151 1.00 83.12 84 GLN A C 1
ATOM 645 O O . GLN A 1 84 ? 14.264 -0.805 -16.595 1.00 83.12 84 GLN A O 1
ATOM 650 N N . THR A 1 85 ? 12.809 -0.071 -18.155 1.00 85.62 85 THR A N 1
ATOM 651 C CA . THR A 1 85 ? 13.553 1.112 -18.590 1.00 85.62 85 THR A CA 1
ATOM 652 C C . THR A 1 85 ? 12.776 2.330 -18.124 1.00 85.62 85 THR A C 1
ATOM 654 O O . THR A 1 85 ? 11.570 2.399 -18.357 1.00 85.62 85 THR A O 1
ATOM 657 N N . CYS A 1 86 ? 13.447 3.262 -17.449 1.00 87.81 86 CYS A N 1
ATOM 658 C CA . CYS A 1 86 ? 12.820 4.477 -16.944 1.00 87.81 86 CYS A CA 1
ATOM 659 C C . CYS A 1 86 ? 13.456 5.715 -17.570 1.00 87.81 86 CYS A C 1
ATOM 661 O O . CYS A 1 86 ? 14.682 5.824 -17.617 1.00 87.81 86 CYS A O 1
ATOM 663 N N . GLU A 1 87 ? 12.618 6.651 -17.993 1.00 87.44 87 GLU A N 1
ATOM 664 C CA . GLU A 1 87 ? 13.012 7.941 -18.545 1.00 87.44 87 GLU A CA 1
ATOM 665 C C . GLU A 1 87 ? 12.509 9.057 -17.627 1.00 87.44 87 GLU A C 1
ATOM 667 O O . GLU A 1 87 ? 11.389 9.013 -17.119 1.00 87.44 87 GLU A O 1
ATOM 672 N N . CYS A 1 88 ? 13.364 10.044 -17.361 1.00 89.88 88 CYS A N 1
ATOM 673 C CA . CYS A 1 88 ? 12.981 11.229 -16.601 1.00 89.88 88 CYS A CA 1
ATOM 674 C C . CYS A 1 88 ? 12.516 12.304 -17.577 1.00 89.88 88 CYS A C 1
ATOM 676 O O . CYS A 1 88 ? 13.328 12.837 -18.333 1.00 89.88 88 CYS A O 1
ATOM 678 N N . ASN A 1 89 ? 11.237 12.649 -17.508 1.00 88.81 89 ASN A N 1
ATOM 679 C CA . ASN A 1 89 ? 10.620 13.678 -18.329 1.00 88.81 89 ASN A CA 1
ATOM 680 C C . ASN A 1 89 ? 10.233 14.880 -17.464 1.00 88.81 89 ASN A C 1
ATOM 682 O O . ASN A 1 89 ? 10.087 14.781 -16.244 1.00 88.81 89 ASN A O 1
ATOM 686 N N . SER A 1 90 ? 10.083 16.040 -18.089 1.00 90.56 90 SER A N 1
ATOM 687 C CA . SER A 1 90 ? 9.480 17.213 -17.461 1.00 90.56 90 SER A CA 1
ATOM 688 C C . SER A 1 90 ? 8.299 17.642 -18.305 1.00 90.56 90 SER A C 1
ATOM 690 O O . SER A 1 90 ? 8.403 17.657 -19.529 1.00 90.56 90 SER A O 1
ATOM 692 N N . ASP A 1 91 ? 7.192 17.992 -17.658 1.00 84.56 91 ASP A N 1
ATOM 693 C CA . ASP A 1 91 ? 6.097 18.654 -18.358 1.00 84.56 91 ASP A CA 1
ATOM 694 C C . ASP A 1 91 ? 6.450 20.123 -18.667 1.00 84.56 91 ASP A C 1
ATOM 696 O O . ASP A 1 91 ? 7.449 20.665 -18.171 1.00 84.56 91 ASP A O 1
ATOM 700 N N . ASP A 1 92 ? 5.602 20.779 -19.463 1.00 87.56 92 ASP A N 1
ATOM 701 C CA . ASP A 1 92 ? 5.733 22.198 -19.825 1.00 87.56 92 ASP A CA 1
ATOM 702 C C . ASP A 1 92 ? 5.648 23.145 -18.611 1.00 87.56 92 ASP A C 1
ATOM 704 O O . ASP A 1 92 ? 6.013 24.318 -18.700 1.00 87.56 92 ASP A O 1
ATOM 708 N N . ASN A 1 93 ? 5.195 22.646 -17.455 1.00 87.38 93 ASN A N 1
ATOM 709 C CA . ASN A 1 93 ? 5.134 23.388 -16.197 1.00 87.38 93 ASN A CA 1
ATOM 710 C C . ASN A 1 93 ? 6.410 23.219 -15.352 1.00 87.38 93 ASN A C 1
ATOM 712 O O . ASN A 1 93 ? 6.472 23.724 -14.227 1.00 87.38 93 ASN A O 1
ATOM 716 N N . GLY A 1 94 ? 7.422 22.509 -15.861 1.00 82.19 94 GLY A N 1
ATOM 717 C CA . GLY A 1 94 ? 8.672 22.240 -15.151 1.00 82.19 94 GLY A CA 1
ATOM 718 C C . GLY A 1 94 ? 8.553 21.169 -14.061 1.00 82.19 94 GLY A C 1
ATOM 719 O O . GLY A 1 94 ? 9.430 21.069 -13.200 1.00 82.19 94 GLY A O 1
ATOM 720 N N . ILE A 1 95 ? 7.474 20.381 -14.052 1.00 86.38 95 ILE A N 1
ATOM 721 C CA . ILE A 1 95 ? 7.281 19.273 -13.117 1.00 86.38 95 ILE A CA 1
ATOM 722 C C . ILE A 1 95 ? 7.962 18.028 -13.682 1.00 86.38 95 ILE A C 1
ATOM 724 O O . ILE A 1 95 ? 7.497 17.402 -14.638 1.00 86.38 95 ILE A O 1
ATOM 728 N N . SER A 1 96 ? 9.060 17.634 -13.038 1.00 87.06 96 SER A N 1
ATOM 729 C CA . SER A 1 96 ? 9.773 16.404 -13.373 1.00 87.06 96 SER A CA 1
ATOM 730 C C . SER A 1 96 ? 9.027 15.165 -12.876 1.00 87.06 96 SER A C 1
ATOM 732 O O . SER A 1 96 ? 8.628 15.084 -11.712 1.00 87.06 96 SER A O 1
ATOM 734 N N . HIS A 1 97 ? 8.886 14.176 -13.750 1.00 84.00 97 HIS A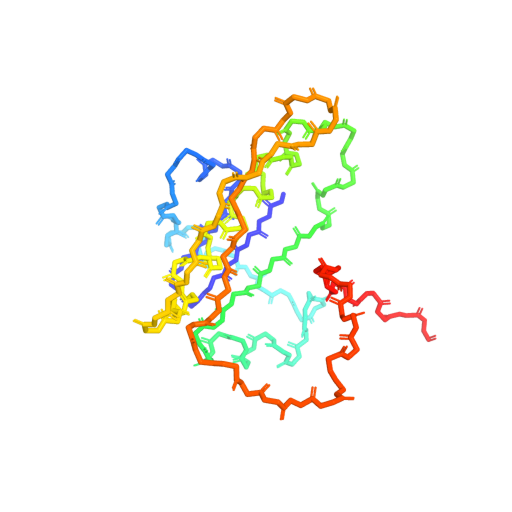 N 1
ATOM 735 C CA . HIS A 1 97 ? 8.328 12.860 -13.464 1.00 84.00 97 HIS A CA 1
ATOM 736 C C . HIS A 1 97 ? 9.188 11.768 -14.113 1.00 84.00 97 HIS A C 1
ATOM 738 O O . HIS A 1 97 ? 10.073 12.043 -14.921 1.00 84.00 97 HIS A O 1
ATOM 744 N N . MET A 1 98 ? 8.976 10.524 -13.693 1.00 86.81 98 MET A N 1
ATOM 745 C CA . MET A 1 98 ? 9.707 9.364 -14.195 1.00 86.81 98 MET A CA 1
ATOM 746 C C . MET A 1 98 ? 8.713 8.393 -14.818 1.00 86.81 98 MET A C 1
ATOM 748 O O . MET A 1 98 ? 7.832 7.893 -14.117 1.00 86.81 98 MET A O 1
ATOM 752 N N . ASP A 1 99 ? 8.892 8.116 -16.103 1.00 82.94 99 ASP A N 1
ATOM 753 C CA . ASP A 1 99 ? 8.091 7.158 -16.853 1.00 82.94 99 ASP A CA 1
ATOM 754 C C . ASP A 1 99 ? 8.860 5.851 -16.977 1.00 82.94 99 ASP A C 1
ATOM 756 O O . ASP A 1 99 ? 9.962 5.823 -17.518 1.00 82.94 99 ASP A O 1
ATOM 760 N N . CYS A 1 100 ? 8.293 4.762 -16.463 1.00 81.62 100 CYS A N 1
ATOM 761 C CA . CYS A 1 100 ? 8.913 3.442 -16.498 1.00 81.62 100 CYS A CA 1
ATOM 762 C C . CYS A 1 100 ? 8.100 2.483 -17.370 1.00 81.62 100 CYS A C 1
ATOM 764 O O . CYS A 1 100 ? 6.892 2.336 -17.183 1.00 81.62 100 CYS A O 1
ATOM 766 N N . TYR A 1 101 ? 8.784 1.767 -18.261 1.00 82.25 101 TYR A N 1
ATOM 767 C CA . TYR A 1 101 ? 8.198 0.795 -19.183 1.00 82.25 101 TYR A CA 1
ATOM 768 C C . TYR A 1 101 ? 8.890 -0.567 -19.040 1.00 82.25 101 TYR A C 1
ATOM 770 O O . TYR A 1 101 ? 10.091 -0.616 -18.765 1.00 82.25 101 TYR A O 1
ATOM 778 N N . PRO A 1 102 ? 8.182 -1.696 -19.226 1.00 81.44 102 PRO A N 1
ATOM 779 C CA . PRO A 1 102 ? 8.810 -3.015 -19.210 1.00 81.44 102 PRO A CA 1
ATOM 780 C C . PRO A 1 102 ? 9.819 -3.157 -20.362 1.00 81.44 102 PRO A C 1
ATOM 782 O O . PRO A 1 102 ? 9.544 -2.744 -21.484 1.00 81.44 102 PRO A O 1
ATOM 785 N N . CYS A 1 103 ? 10.976 -3.781 -20.107 1.00 78.00 103 CYS A N 1
ATOM 786 C CA . CYS A 1 103 ? 12.035 -3.927 -21.124 1.00 78.00 103 CYS A CA 1
ATOM 787 C C . CYS A 1 103 ? 11.629 -4.783 -22.332 1.00 78.00 103 CYS A C 1
ATOM 789 O O . CYS A 1 103 ? 12.176 -4.625 -23.420 1.00 78.00 103 CYS A O 1
ATOM 791 N N . SER A 1 104 ? 10.709 -5.728 -22.130 1.00 72.75 104 SER A N 1
ATOM 792 C CA . SER A 1 104 ? 10.124 -6.544 -23.186 1.00 72.75 104 SER A CA 1
ATOM 793 C C . SER A 1 104 ? 8.622 -6.298 -23.223 1.00 72.75 104 SER A C 1
ATOM 795 O O . SER A 1 104 ? 7.885 -6.611 -22.288 1.00 72.75 104 SER A O 1
ATOM 797 N N . TYR A 1 105 ? 8.181 -5.705 -24.323 1.00 56.75 105 TYR A N 1
ATOM 798 C CA . TYR A 1 105 ? 6.776 -5.496 -24.637 1.00 56.75 105 TYR A CA 1
ATOM 799 C C . TYR A 1 105 ? 6.114 -6.864 -24.875 1.00 56.75 105 TYR A C 1
ATOM 801 O O . TYR A 1 105 ? 6.610 -7.620 -25.713 1.00 56.75 105 TYR A O 1
ATOM 809 N N . PRO A 1 106 ? 4.989 -7.225 -24.242 1.00 53.34 106 PRO A N 1
ATOM 810 C CA . PRO A 1 106 ? 4.032 -8.064 -24.929 1.00 53.34 106 PRO A CA 1
ATOM 811 C C . PRO A 1 106 ? 3.249 -7.164 -25.883 1.00 53.34 106 PRO A C 1
ATOM 813 O O . PRO A 1 106 ? 2.527 -6.264 -25.453 1.00 53.34 106 PRO A O 1
ATOM 816 N N . THR A 1 107 ? 3.378 -7.398 -27.188 1.00 46.38 107 THR A N 1
ATOM 817 C CA . THR A 1 107 ? 2.393 -6.924 -28.160 1.00 46.38 107 THR A CA 1
ATOM 818 C C . THR A 1 107 ? 1.046 -7.522 -27.774 1.00 46.38 107 THR A C 1
ATOM 820 O O . THR A 1 107 ? 0.776 -8.694 -28.013 1.00 46.38 107 THR A O 1
ATOM 823 N N . ALA A 1 108 ? 0.180 -6.706 -27.191 1.00 41.25 108 ALA A N 1
ATOM 824 C CA . ALA A 1 108 ? -1.249 -6.892 -27.314 1.00 41.25 108 ALA A CA 1
ATOM 825 C C . ALA A 1 108 ? -1.776 -5.615 -27.952 1.00 41.25 108 ALA A C 1
ATOM 827 O O . ALA A 1 108 ? -1.778 -4.554 -27.337 1.00 41.25 108 ALA A O 1
ATOM 828 N N . ALA A 1 109 ? -2.219 -5.732 -29.199 1.00 39.78 109 ALA A N 1
ATOM 829 C CA . ALA A 1 109 ? -2.872 -4.690 -29.980 1.00 39.78 109 ALA A CA 1
ATOM 830 C C . ALA A 1 109 ? -4.208 -4.194 -29.374 1.00 39.78 109 ALA A C 1
ATOM 832 O O . ALA A 1 109 ? -5.028 -3.654 -30.097 1.00 39.78 109 ALA A O 1
ATOM 833 N N . ASN A 1 110 ? -4.429 -4.365 -28.067 1.00 38.78 110 ASN A N 1
ATOM 834 C CA . ASN A 1 110 ? -5.592 -3.911 -27.312 1.00 38.78 110 ASN A CA 1
ATOM 835 C C . ASN A 1 110 ? -5.172 -3.518 -25.882 1.00 38.78 110 ASN A C 1
ATOM 837 O O . ASN A 1 110 ? -5.812 -3.920 -24.911 1.00 38.78 110 ASN A O 1
ATOM 841 N N . ILE A 1 111 ? -4.086 -2.754 -25.714 1.00 41.09 111 ILE A N 1
ATOM 842 C CA . ILE A 1 111 ? -4.040 -1.857 -24.555 1.00 41.09 111 ILE A CA 1
ATOM 843 C C . ILE A 1 111 ? -5.041 -0.756 -24.904 1.00 41.09 111 ILE A C 1
ATOM 845 O O . ILE A 1 111 ? -4.678 0.287 -25.443 1.00 41.09 111 ILE A O 1
ATOM 849 N N . GLU A 1 112 ? -6.331 -1.024 -24.666 1.00 34.25 112 GLU A N 1
ATOM 850 C CA . GLU A 1 112 ? -7.239 0.069 -24.348 1.00 34.25 112 GLU A CA 1
ATOM 851 C C . GLU A 1 112 ? -6.488 0.905 -23.318 1.00 34.25 112 GLU A C 1
ATOM 853 O O . GLU A 1 112 ? -5.926 0.348 -22.369 1.00 34.25 112 GLU A O 1
ATOM 858 N N . TYR A 1 113 ? -6.393 2.214 -23.545 1.00 36.28 113 TYR A N 1
ATOM 859 C CA . TYR A 1 113 ? -6.074 3.152 -22.483 1.00 36.28 113 TYR A CA 1
ATOM 860 C C . TYR A 1 113 ? -7.103 2.886 -21.378 1.00 36.28 113 TYR A C 1
ATOM 862 O O . TYR A 1 113 ? -8.166 3.501 -21.332 1.00 36.28 113 TYR A O 1
ATOM 870 N N . VAL A 1 114 ? -6.815 1.923 -20.502 1.00 31.83 114 VAL A N 1
ATOM 871 C CA . VAL A 1 114 ? -7.428 1.837 -19.198 1.00 31.83 114 VAL A CA 1
ATOM 872 C C . VAL A 1 114 ? -6.850 3.064 -18.550 1.00 31.83 114 VAL A C 1
ATOM 874 O O . VAL A 1 114 ? -5.710 3.073 -18.087 1.00 31.83 114 VAL A O 1
ATOM 877 N N . ASN A 1 115 ? -7.611 4.149 -18.656 1.00 31.45 115 ASN A N 1
ATOM 878 C CA . ASN A 1 115 ? -7.460 5.292 -17.799 1.00 31.45 115 ASN A CA 1
ATOM 879 C C . ASN A 1 115 ? -7.177 4.691 -16.422 1.00 31.45 115 ASN A C 1
ATOM 881 O O . ASN A 1 115 ? -7.994 3.908 -15.926 1.00 31.45 115 ASN A O 1
ATOM 885 N N . CYS A 1 116 ? -6.001 4.944 -15.844 1.00 37.34 116 CYS A N 1
ATOM 886 C CA . CYS A 1 116 ? -5.696 4.532 -14.475 1.00 37.34 116 CYS A CA 1
ATOM 887 C C . CYS A 1 116 ? -6.537 5.375 -13.502 1.00 37.34 116 CYS A C 1
ATOM 889 O O . CYS A 1 116 ? -6.041 5.900 -12.508 1.00 37.34 116 CYS A O 1
ATOM 891 N N . ASP A 1 117 ? -7.830 5.506 -13.778 1.00 27.00 117 ASP A N 1
ATOM 892 C CA . ASP A 1 117 ? -8.833 5.632 -12.762 1.00 27.00 117 ASP A CA 1
ATOM 893 C C . ASP A 1 117 ? -8.639 4.410 -11.868 1.00 27.00 117 ASP A C 1
ATOM 895 O O . ASP A 1 117 ? -8.800 3.259 -12.274 1.00 27.00 117 ASP A O 1
ATOM 899 N N . ILE A 1 118 ? -8.238 4.645 -10.622 1.00 39.38 118 ILE A N 1
ATOM 900 C CA . ILE A 1 118 ? -8.470 3.671 -9.565 1.00 39.38 118 ILE A CA 1
ATOM 901 C C . ILE A 1 118 ? -9.989 3.494 -9.539 1.00 39.38 118 ILE A C 1
ATOM 903 O O . ILE A 1 118 ? -10.699 4.301 -8.937 1.00 39.38 118 ILE A O 1
ATOM 907 N N . VAL A 1 119 ? -10.494 2.486 -10.255 1.00 32.72 119 VAL A N 1
ATOM 908 C CA . VAL A 1 119 ? -11.923 2.213 -10.368 1.00 32.72 119 VAL A CA 1
ATOM 909 C C . VAL A 1 119 ? -12.416 1.708 -9.012 1.00 32.72 119 VAL A C 1
ATOM 911 O O . VAL A 1 119 ? -12.510 0.514 -8.739 1.00 32.72 119 VAL A O 1
ATOM 914 N N . MET A 1 120 ? -12.744 2.644 -8.125 1.00 33.75 120 MET A N 1
ATOM 915 C CA . MET A 1 120 ? -13.694 2.426 -7.044 1.00 33.75 120 MET A CA 1
ATOM 916 C C . MET A 1 120 ? -15.079 2.467 -7.686 1.00 33.75 120 MET A C 1
ATOM 918 O O . MET A 1 120 ? -15.748 3.499 -7.651 1.00 33.75 120 MET A O 1
ATOM 922 N N . ASN A 1 121 ? -15.486 1.369 -8.329 1.00 27.44 121 ASN A N 1
ATOM 923 C CA . ASN A 1 121 ? -16.822 1.266 -8.909 1.00 27.44 121 ASN A CA 1
ATOM 924 C C . ASN A 1 121 ? -17.865 1.465 -7.797 1.00 27.44 121 ASN A C 1
ATOM 926 O O . ASN A 1 121 ? -18.127 0.568 -6.998 1.00 27.44 121 ASN A O 1
ATOM 930 N N . ARG A 1 122 ? -18.474 2.657 -7.750 1.00 31.33 122 ARG A N 1
ATOM 931 C CA . ARG A 1 122 ? -19.818 2.830 -7.199 1.00 31.33 122 ARG A CA 1
ATOM 932 C C . ARG A 1 122 ? -20.769 2.197 -8.206 1.00 31.33 122 ARG A C 1
ATOM 934 O O . ARG A 1 122 ? -21.199 2.856 -9.144 1.00 31.33 122 ARG A O 1
ATOM 941 N N . THR A 1 123 ? -21.099 0.930 -8.016 1.00 35.06 123 THR A N 1
ATOM 942 C CA . THR A 1 123 ? -22.320 0.382 -8.602 1.00 35.06 123 THR A CA 1
ATOM 943 C C . THR A 1 123 ? -23.482 0.734 -7.684 1.00 35.06 123 THR A C 1
ATOM 945 O O . THR A 1 123 ? -23.530 0.287 -6.539 1.00 35.06 123 THR A O 1
ATOM 948 N N . ASN A 1 124 ? -24.396 1.574 -8.170 1.00 27.67 124 ASN A N 1
ATOM 949 C CA . ASN A 1 124 ? -25.794 1.554 -7.748 1.00 27.67 124 ASN A CA 1
ATOM 950 C C . ASN A 1 124 ? -26.669 2.335 -8.744 1.00 27.67 124 ASN A C 1
ATOM 952 O O . ASN A 1 124 ? -26.216 3.390 -9.196 1.00 27.67 124 ASN A O 1
ATOM 956 N N . PRO A 1 125 ? -27.955 1.986 -8.899 1.00 36.94 125 PRO A N 1
ATOM 957 C CA . PRO A 1 125 ? -28.576 0.659 -8.948 1.00 36.94 125 PRO A CA 1
ATOM 958 C C . PRO A 1 125 ? -28.707 0.124 -10.386 1.00 36.94 125 PRO A C 1
ATOM 960 O O . PRO A 1 125 ? -28.668 0.935 -11.338 1.00 36.94 125 PRO A O 1
#

Sequence (125 aa):
MCGVDSETAYTRNDFKALKGDAGLRKQVKLTKNMLGYCTPIVLESNGSLFTSKKMETDNLNLVKKFLQVFAKRIAKTAPAPKCQTCECNSDDNGISHMDCYPCSYPTAANIEYVNCDIVMNRTNP

Radius of gyration: 17.5 Å; chains: 1; bounding box: 42×38×47 Å

Secondary structure (DSSP, 8-state):
-EEE-SS-EEEGGGGSS---BHHHHHH----HHHHTTHHHHHHHTT--EEE-TT--SS-HHHHHHHHHHHHHHHHHHSPPPSSEEEEEEE-TTS-EEEEEEESS----TT---------------

Organism: Aphis craccivora (NCBI:txid307492)

Foldseek 3Di:
DWKDELAFIDALVCLVPQDGHNVVNVVDDPDCVQPHPVVVVCRVVRHMGDDCPVVPDPPVVRVVSVVSNVVVVCVVPDDDAPAKDKDWDADPVRDIDIDIDGPDDDDDVDPPPPVPPPPPDPDDD

pLDDT: mean 75.68, std 19.57, range [27.0, 95.0]